Protein AF-A0A6B0ULW1-F1 (afdb_monomer_lite)

pLDDT: mean 80.03, std 8.0, range [47.56, 90.88]

Radius of gyration: 19.99 Å; chains: 1; bounding box: 37×27×55 Å

InterPro domains:
  IPR005312 Domain of unknown function DUF1759 [PF03564] (2-111)

Structure (mmCIF, N/CA/C/O backbone):
data_AF-A0A6B0ULW1-F1
#
_entry.id   AF-A0A6B0ULW1-F1
#
loop_
_atom_site.group_PDB
_atom_site.id
_atom_site.type_symbol
_atom_site.label_atom_id
_atom_site.label_alt_id
_atom_site.label_comp_id
_atom_site.label_asym_id
_atom_site.label_entity_id
_atom_site.label_seq_id
_atom_site.pdbx_PDB_ins_code
_atom_site.Cartn_x
_atom_site.Cartn_y
_atom_site.Cartn_z
_atom_site.occupancy
_atom_site.B_iso_or_equiv
_atom_site.auth_seq_id
_atom_site.auth_comp_id
_atom_site.auth_asym_id
_atom_site.auth_atom_id
_atom_site.pdbx_PDB_model_num
ATOM 1 N N . MET A 1 1 ? -23.122 -3.928 17.415 1.00 61.62 1 MET A N 1
ATOM 2 C CA . MET A 1 1 ? -21.979 -3.175 16.849 1.00 61.62 1 MET A CA 1
ATOM 3 C C . MET A 1 1 ? -20.637 -3.837 17.165 1.00 61.62 1 MET A C 1
ATOM 5 O O . MET A 1 1 ? -19.955 -4.249 16.241 1.00 61.62 1 MET A O 1
ATOM 9 N N . PHE A 1 2 ? -20.286 -4.056 18.440 1.00 70.75 2 PHE A N 1
ATOM 10 C CA . PHE A 1 2 ? -18.998 -4.662 18.826 1.00 70.75 2 PHE A CA 1
ATOM 11 C C . PHE A 1 2 ? -18.756 -6.088 18.288 1.00 70.75 2 PHE A C 1
ATOM 13 O O . PHE A 1 2 ? -17.665 -6.407 17.824 1.00 70.75 2 PHE A O 1
ATOM 20 N N . GLN A 1 3 ? -19.785 -6.945 18.279 1.00 74.81 3 GLN A N 1
ATOM 21 C CA . GLN A 1 3 ? -19.681 -8.293 17.698 1.00 74.81 3 GLN A CA 1
ATOM 22 C C . GLN A 1 3 ? -19.382 -8.274 16.190 1.00 74.81 3 GLN A C 1
ATOM 24 O O . GLN A 1 3 ? -18.645 -9.130 15.711 1.00 74.81 3 GLN A O 1
ATOM 29 N N . TYR A 1 4 ? -19.895 -7.276 15.461 1.00 79.44 4 TYR A N 1
ATOM 30 C CA . TYR A 1 4 ? -19.623 -7.114 14.032 1.00 79.44 4 TYR A CA 1
ATOM 31 C C . TYR A 1 4 ? -18.157 -6.730 13.791 1.00 79.44 4 TYR A C 1
ATOM 33 O O . TYR A 1 4 ? -17.483 -7.363 12.984 1.00 79.44 4 TYR A O 1
ATOM 41 N N . LEU A 1 5 ? -17.618 -5.787 14.573 1.00 78.00 5 LEU A N 1
ATOM 42 C CA . LEU A 1 5 ? -16.190 -5.453 14.536 1.00 78.00 5 LEU A CA 1
ATOM 43 C C . LEU A 1 5 ? -15.321 -6.687 14.829 1.00 78.00 5 LEU A C 1
ATOM 45 O O . LEU A 1 5 ? -14.409 -6.991 14.068 1.00 78.00 5 LEU A O 1
ATOM 49 N N . ARG A 1 6 ? -15.654 -7.461 15.871 1.00 76.31 6 ARG A N 1
ATOM 50 C CA . ARG A 1 6 ? -14.951 -8.716 16.191 1.00 76.31 6 ARG A CA 1
ATOM 51 C C . ARG A 1 6 ? -14.993 -9.741 15.061 1.00 76.31 6 ARG A C 1
ATOM 53 O O . ARG A 1 6 ? -13.992 -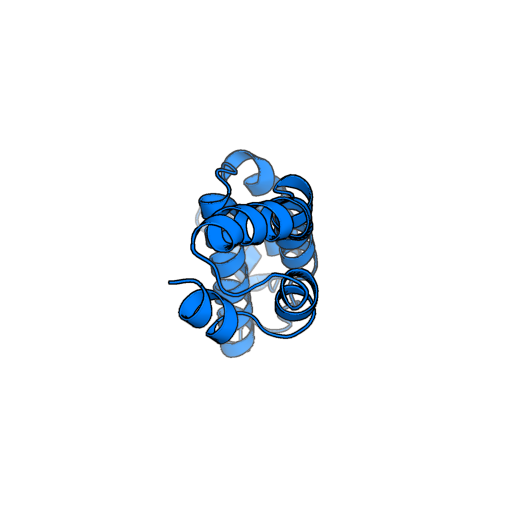10.415 14.859 1.00 76.31 6 ARG A O 1
ATOM 60 N N . SER A 1 7 ? -16.104 -9.860 14.332 1.00 81.06 7 SER A N 1
ATOM 61 C CA . SER A 1 7 ? -16.191 -10.785 13.191 1.00 81.06 7 SER A CA 1
ATOM 62 C C . SER A 1 7 ? -15.341 -10.374 11.986 1.00 81.06 7 SER A C 1
ATOM 64 O O . SER A 1 7 ? -15.001 -11.228 11.174 1.00 81.06 7 SER A O 1
ATOM 66 N N . LEU A 1 8 ? -14.985 -9.091 11.871 1.00 81.44 8 LEU A N 1
ATOM 67 C CA . LEU A 1 8 ? -14.159 -8.574 10.775 1.00 81.44 8 LEU A CA 1
ATOM 68 C C . LEU A 1 8 ? -12.658 -8.622 11.079 1.00 81.44 8 LEU A C 1
ATOM 70 O O . LEU A 1 8 ? -11.838 -8.531 10.166 1.00 81.44 8 LEU A O 1
ATOM 74 N N . LEU A 1 9 ? -12.286 -8.739 12.352 1.00 80.69 9 LEU A N 1
ATOM 75 C CA . LEU A 1 9 ? -10.894 -8.731 12.780 1.00 80.69 9 LEU A CA 1
ATOM 76 C C . LEU A 1 9 ? -10.338 -10.152 12.789 1.00 80.69 9 LEU A C 1
ATOM 78 O O . LEU A 1 9 ? -10.954 -11.083 13.302 1.00 80.69 9 LEU A O 1
ATOM 82 N N . VAL A 1 10 ? -9.128 -10.308 12.256 1.00 81.25 10 VAL A N 1
ATOM 83 C CA . VAL A 1 10 ? -8.437 -11.597 12.158 1.00 81.25 10 VAL A CA 1
ATOM 84 C C . VAL A 1 10 ? -7.007 -11.445 12.676 1.00 81.25 10 VAL A C 1
ATOM 86 O O . VAL A 1 10 ? -6.402 -10.375 12.577 1.00 81.25 10 VAL A O 1
ATOM 89 N N . GLY A 1 11 ? -6.457 -12.516 13.251 1.00 86.06 11 GLY A N 1
ATOM 90 C CA . GLY A 1 11 ? -5.052 -12.574 13.653 1.00 86.06 11 GLY A CA 1
ATOM 91 C C . GLY A 1 11 ? -4.681 -11.533 14.726 1.00 86.06 11 GLY A C 1
ATOM 92 O O . GLY A 1 11 ? -5.397 -11.418 15.725 1.00 86.06 11 GLY A O 1
ATOM 93 N N . PRO A 1 12 ? -3.581 -10.768 14.557 1.00 80.88 12 PRO A N 1
ATOM 94 C CA . PRO A 1 12 ? -3.087 -9.834 15.574 1.00 80.88 12 PRO A CA 1
ATOM 95 C C . PRO A 1 12 ? -4.106 -8.770 15.991 1.00 80.88 12 PRO A C 1
ATOM 97 O O . PRO A 1 12 ? -4.165 -8.405 17.160 1.00 80.88 12 PRO A O 1
ATOM 100 N N . ALA A 1 13 ? -4.936 -8.300 15.058 1.00 81.31 13 ALA A N 1
ATOM 101 C CA . ALA A 1 13 ? -5.939 -7.280 15.342 1.00 81.31 13 ALA A CA 1
ATOM 102 C C . ALA A 1 13 ? -7.081 -7.819 16.222 1.00 81.31 13 ALA A C 1
ATOM 104 O O . ALA A 1 13 ? -7.528 -7.141 17.143 1.00 81.31 13 ALA A O 1
ATOM 105 N N . ALA A 1 14 ? -7.492 -9.074 16.008 1.00 82.50 14 ALA A N 1
ATOM 106 C CA . ALA A 1 14 ? -8.474 -9.743 16.861 1.00 82.50 14 ALA A CA 1
ATOM 107 C C . ALA A 1 14 ? -7.929 -10.014 18.272 1.00 82.50 14 ALA A C 1
ATOM 109 O O . ALA A 1 14 ? -8.665 -9.895 19.249 1.00 82.50 14 ALA A O 1
ATOM 110 N N . SER A 1 15 ? -6.637 -10.345 18.381 1.00 81.81 15 SER A N 1
ATOM 111 C CA . SER A 1 15 ? -5.979 -10.630 19.662 1.00 81.81 15 SER A CA 1
ATOM 112 C C . SER A 1 15 ? -5.831 -9.402 20.566 1.00 81.81 15 SER A C 1
ATOM 114 O O . SER A 1 15 ? -5.745 -9.564 21.778 1.00 81.81 15 SER A O 1
ATOM 116 N N . ILE A 1 16 ? -5.780 -8.188 20.013 1.00 81.50 16 ILE A N 1
ATOM 117 C CA . ILE A 1 16 ? -5.672 -6.954 20.813 1.00 81.50 16 ILE A CA 1
ATOM 118 C C . ILE A 1 16 ? -6.990 -6.642 21.518 1.00 81.50 16 ILE A C 1
ATOM 120 O O . ILE A 1 16 ? -6.999 -6.232 22.673 1.00 81.50 16 ILE A O 1
ATOM 124 N N . ILE A 1 17 ? -8.113 -6.896 20.848 1.00 82.12 17 ILE A N 1
ATOM 125 C CA . ILE A 1 17 ? -9.441 -6.592 21.385 1.00 82.12 17 ILE A CA 1
ATOM 126 C C . ILE A 1 17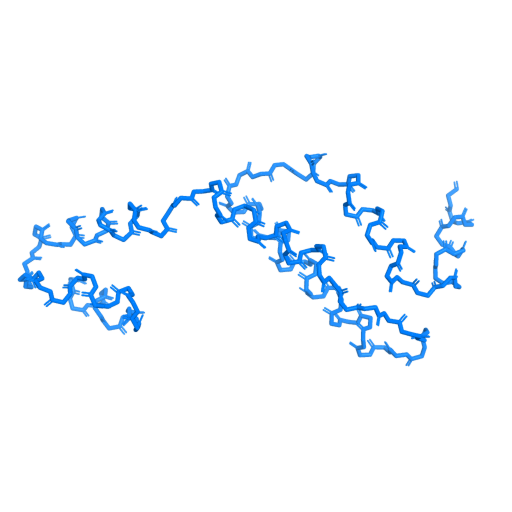 ? -10.117 -7.806 22.041 1.00 82.12 17 ILE A C 1
ATOM 128 O O . ILE A 1 17 ? -11.248 -7.702 22.512 1.00 82.12 17 ILE A O 1
ATOM 132 N N . SER A 1 18 ? -9.466 -8.975 22.080 1.00 79.94 18 SER A N 1
ATOM 133 C CA . SER A 1 18 ? -10.061 -10.199 22.635 1.00 79.94 18 SER A CA 1
ATOM 134 C C . SER A 1 18 ? -10.294 -10.131 24.146 1.00 79.94 18 SER A C 1
ATOM 136 O O . SER A 1 18 ? -11.152 -10.853 24.648 1.00 79.94 18 SER A O 1
ATOM 138 N N . GLY A 1 19 ? -9.549 -9.274 24.855 1.00 76.62 19 GLY A N 1
ATOM 139 C CA . GLY A 1 19 ? -9.715 -9.019 26.291 1.00 76.62 19 GLY A CA 1
ATOM 140 C C . GLY A 1 19 ? -10.819 -8.014 26.637 1.00 76.62 19 GLY A C 1
ATOM 141 O O . GLY A 1 19 ? -11.183 -7.899 27.804 1.00 76.62 19 GLY A O 1
ATOM 142 N N . LEU A 1 20 ? -11.373 -7.303 25.648 1.00 78.12 20 LEU A N 1
ATOM 143 C CA . LEU A 1 20 ? -12.443 -6.334 25.871 1.00 78.12 20 LEU A CA 1
ATOM 144 C C . LEU A 1 20 ? -13.797 -7.028 26.052 1.00 78.12 20 LEU A C 1
ATOM 146 O O . LEU A 1 20 ? -14.163 -7.958 25.321 1.00 78.12 20 LEU A O 1
ATOM 150 N N . GLN A 1 21 ? -14.584 -6.524 27.002 1.00 72.25 21 GLN A N 1
ATOM 151 C CA . GLN A 1 21 ? -15.969 -6.951 27.170 1.00 72.25 21 GLN A CA 1
ATOM 152 C C . GLN A 1 21 ? -16.825 -6.472 25.992 1.00 72.25 21 GLN A C 1
ATOM 154 O O . GLN A 1 21 ? -16.582 -5.423 25.408 1.00 72.25 21 GLN A O 1
ATOM 159 N N . ALA A 1 22 ? -17.856 -7.234 25.626 1.00 66.31 22 ALA A N 1
ATOM 160 C CA . ALA A 1 22 ? -18.716 -6.905 24.489 1.00 66.31 22 ALA A CA 1
ATOM 161 C C . ALA A 1 22 ? -19.760 -5.823 24.822 1.00 66.31 22 ALA A C 1
ATOM 163 O O . ALA A 1 22 ? -20.961 -6.054 24.693 1.00 66.31 22 ALA A O 1
ATOM 164 N N . THR A 1 23 ? -19.305 -4.648 25.257 1.00 72.38 23 THR A N 1
ATOM 165 C CA . THR A 1 23 ? -20.161 -3.494 25.569 1.00 72.38 23 THR A CA 1
ATOM 166 C C . THR A 1 23 ? -20.048 -2.407 24.496 1.00 72.38 23 THR A C 1
ATOM 168 O O . THR A 1 23 ? -19.154 -2.444 23.650 1.00 72.38 23 THR A O 1
ATOM 171 N N . ALA A 1 24 ? -20.981 -1.450 24.492 1.00 67.50 24 ALA A N 1
ATOM 172 C CA . ALA A 1 24 ? -20.948 -0.325 23.557 1.00 67.50 24 ALA A CA 1
ATOM 173 C C . ALA A 1 24 ? -19.739 0.599 23.794 1.00 67.50 24 ALA A C 1
ATOM 175 O O . ALA A 1 24 ? -19.134 1.034 22.821 1.00 67.50 24 ALA A O 1
ATOM 176 N N . ALA A 1 25 ? -19.348 0.817 25.056 1.00 72.75 25 ALA A N 1
ATOM 177 C CA . ALA A 1 25 ? -18.159 1.595 25.419 1.00 72.75 25 ALA A CA 1
ATOM 178 C C . ALA A 1 25 ? -16.870 0.954 24.875 1.00 72.75 25 ALA A C 1
ATOM 180 O O . ALA A 1 25 ? -16.033 1.629 24.291 1.00 72.75 25 ALA A O 1
ATOM 181 N N . CYS A 1 26 ? -16.783 -0.379 24.914 1.00 76.81 26 CYS A N 1
ATOM 182 C CA . CYS A 1 26 ? -15.617 -1.103 24.410 1.00 76.81 26 CYS A CA 1
ATOM 183 C C . CYS A 1 26 ? -15.433 -1.030 22.884 1.00 76.81 26 CYS A C 1
ATOM 185 O O . CYS A 1 26 ? -14.395 -1.460 22.386 1.00 76.81 26 CYS A O 1
ATOM 187 N N . TYR A 1 27 ? -16.415 -0.536 22.118 1.00 80.69 27 TYR A N 1
ATOM 188 C CA . TYR A 1 27 ? -16.226 -0.297 20.684 1.00 80.69 27 TYR A CA 1
ATOM 189 C C . TYR A 1 27 ? -15.278 0.873 20.432 1.00 80.69 27 TYR A C 1
ATOM 191 O O . TYR A 1 27 ? -14.398 0.743 19.586 1.00 80.69 27 TYR A O 1
ATOM 199 N N . GLU A 1 28 ? -15.437 1.974 21.168 1.00 81.62 28 GLU A N 1
ATOM 200 C CA . GLU A 1 28 ? -14.540 3.127 21.063 1.00 81.62 28 GLU A CA 1
ATOM 201 C C . GLU A 1 28 ? -13.129 2.730 21.509 1.00 81.62 28 GLU A C 1
ATOM 203 O O . GLU A 1 28 ? -12.194 2.902 20.730 1.00 81.62 28 GLU A O 1
ATOM 208 N N . ASP A 1 29 ? -13.006 2.033 22.644 1.00 81.62 29 ASP A N 1
ATOM 209 C CA . ASP A 1 29 ? -11.725 1.498 23.130 1.00 81.62 29 ASP A CA 1
ATOM 210 C C . ASP A 1 29 ? -11.063 0.547 22.113 1.00 81.62 29 ASP A C 1
ATOM 212 O O . ASP A 1 29 ? -9.853 0.578 21.890 1.00 81.62 29 ASP A O 1
ATOM 216 N N . ALA A 1 30 ? -11.843 -0.324 21.460 1.00 82.75 30 ALA A N 1
ATOM 217 C CA . ALA A 1 30 ? -11.313 -1.223 20.437 1.00 82.75 30 ALA A CA 1
ATOM 218 C C . ALA A 1 30 ? -10.817 -0.464 19.206 1.00 82.75 30 ALA A C 1
ATOM 220 O O . ALA A 1 30 ? -9.768 -0.812 18.666 1.00 82.75 30 ALA A O 1
ATOM 221 N N . VAL A 1 31 ? -11.559 0.546 18.748 1.00 84.00 31 VAL A N 1
ATOM 222 C CA . VAL A 1 31 ? -11.144 1.384 17.617 1.00 84.00 31 VAL A CA 1
ATOM 223 C C . VAL A 1 31 ? -9.886 2.170 17.974 1.00 84.00 31 VAL A C 1
ATOM 225 O O . VAL A 1 31 ? -8.971 2.225 17.152 1.00 84.00 31 VAL A O 1
ATOM 228 N N . GLU A 1 32 ? -9.798 2.715 19.186 1.00 85.12 32 GLU A N 1
ATOM 229 C CA . GLU A 1 32 ? -8.623 3.436 19.674 1.00 85.12 32 GLU A CA 1
ATOM 230 C C . GLU A 1 32 ? -7.394 2.523 19.724 1.00 85.12 32 GLU A C 1
ATOM 232 O O . GLU A 1 32 ? -6.419 2.797 19.028 1.00 85.12 32 GLU A O 1
ATOM 237 N N . MET A 1 33 ? -7.461 1.369 20.398 1.00 83.19 33 MET A N 1
ATOM 238 C CA . MET A 1 33 ? -6.333 0.427 20.466 1.00 83.19 33 MET A CA 1
ATOM 239 C C . MET A 1 33 ? -5.888 -0.084 19.086 1.00 83.19 33 MET A C 1
ATOM 241 O O . MET A 1 33 ? -4.695 -0.281 18.831 1.00 83.19 33 MET A O 1
ATOM 245 N N . LEU A 1 34 ? -6.835 -0.320 18.170 1.00 83.62 34 LEU A N 1
ATOM 246 C CA . LEU A 1 34 ? -6.516 -0.703 16.793 1.00 83.62 34 LEU A CA 1
ATOM 247 C C . LEU A 1 34 ? -5.836 0.443 16.041 1.00 83.62 34 LEU A C 1
ATOM 249 O O . LEU A 1 34 ? -4.901 0.198 15.278 1.00 83.62 34 LEU A O 1
ATOM 253 N N . THR A 1 35 ? -6.272 1.680 16.268 1.00 84.44 35 THR A N 1
ATOM 254 C CA . THR A 1 35 ? -5.695 2.875 15.644 1.00 84.44 35 THR A CA 1
ATOM 255 C C . THR A 1 35 ? -4.305 3.171 16.198 1.00 84.44 35 THR A C 1
ATOM 257 O O . THR A 1 35 ? -3.390 3.409 15.417 1.00 84.44 35 T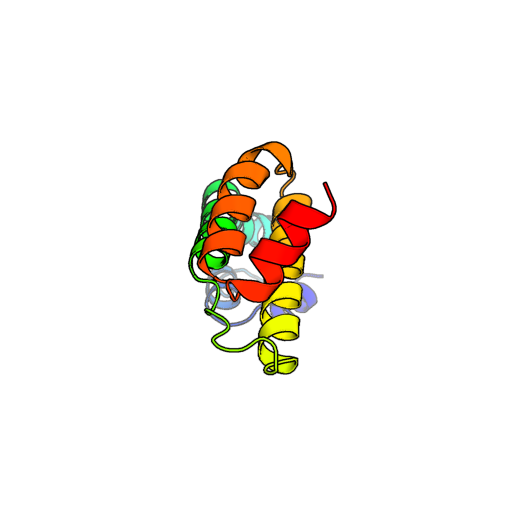HR A O 1
ATOM 260 N N . GLU A 1 36 ? -4.091 3.065 17.507 1.00 83.56 36 GLU A N 1
ATOM 261 C CA . GLU A 1 36 ? -2.770 3.223 18.122 1.00 83.56 36 GLU A CA 1
ATOM 262 C C . GLU A 1 36 ? -1.770 2.188 17.599 1.00 83.56 36 GLU A C 1
ATOM 264 O O . GLU A 1 36 ? -0.620 2.509 17.300 1.00 83.56 36 GLU A O 1
ATOM 269 N N . ARG A 1 37 ? -2.197 0.926 17.450 1.00 81.38 37 ARG A N 1
ATOM 270 C CA . ARG A 1 37 ? -1.288 -0.149 17.034 1.00 81.38 37 ARG A CA 1
ATOM 271 C C . ARG A 1 37 ? -1.062 -0.214 15.525 1.00 81.38 37 ARG A C 1
ATOM 273 O O . ARG A 1 37 ? 0.048 -0.521 15.080 1.00 81.38 37 ARG A O 1
ATOM 280 N N . PHE A 1 38 ? -2.111 -0.017 14.732 1.00 79.50 38 PHE A N 1
ATOM 281 C CA . PHE A 1 38 ? -2.079 -0.249 13.285 1.00 79.50 38 PHE A CA 1
ATOM 282 C C . PHE A 1 38 ? -2.287 1.008 12.451 1.00 79.50 38 PHE A C 1
ATOM 284 O O . PHE A 1 38 ? -1.992 0.959 11.263 1.00 79.50 38 PHE A O 1
ATOM 291 N N . GLY A 1 39 ? -2.755 2.106 13.042 1.00 80.19 39 GLY A N 1
ATOM 292 C CA . GLY A 1 39 ? -3.069 3.366 12.367 1.00 80.19 39 GLY A CA 1
ATOM 293 C C . GLY A 1 39 ? -1.904 4.350 12.258 1.00 80.19 39 GLY A C 1
ATOM 294 O O . GLY A 1 39 ? -2.133 5.491 11.860 1.00 80.19 39 GLY A O 1
ATOM 295 N N . ASP A 1 40 ? -0.672 3.939 12.582 1.00 85.56 40 ASP A N 1
ATOM 296 C CA . ASP A 1 40 ? 0.531 4.747 12.352 1.00 85.56 40 ASP A CA 1
ATOM 297 C C . ASP A 1 40 ? 0.697 5.034 10.851 1.00 85.56 40 ASP A C 1
ATOM 299 O O . ASP A 1 40 ? 1.214 4.218 10.081 1.00 85.56 40 ASP A O 1
ATOM 303 N N . LYS A 1 41 ? 0.238 6.219 10.443 1.00 82.31 41 LYS A N 1
ATOM 304 C CA . LYS A 1 41 ? 0.222 6.659 9.048 1.00 82.31 41 LYS A CA 1
ATOM 305 C C . LYS A 1 41 ? 1.615 6.678 8.433 1.00 82.31 41 LYS A C 1
ATOM 307 O O . LYS A 1 41 ? 1.739 6.279 7.281 1.00 82.31 41 LYS A O 1
ATOM 312 N N . GLN A 1 42 ? 2.644 7.074 9.188 1.00 81.25 42 GLN A N 1
ATOM 313 C CA . GLN A 1 42 ? 4.018 7.116 8.679 1.00 81.25 42 GLN A CA 1
ATOM 314 C C . GLN A 1 42 ? 4.527 5.710 8.378 1.00 81.25 42 GLN A C 1
ATOM 316 O O . GLN A 1 42 ? 5.139 5.467 7.339 1.00 81.25 42 GLN A O 1
ATOM 321 N N . ARG A 1 43 ? 4.231 4.750 9.259 1.00 84.75 43 ARG A N 1
ATOM 322 C CA . ARG A 1 43 ? 4.610 3.354 9.036 1.00 84.75 43 ARG A CA 1
ATOM 323 C C . ARG A 1 43 ? 3.860 2.735 7.856 1.00 84.75 43 ARG A C 1
ATOM 325 O O . ARG A 1 43 ? 4.463 1.996 7.081 1.00 84.75 43 ARG A O 1
ATOM 332 N N . ILE A 1 44 ? 2.566 3.029 7.701 1.00 84.88 44 ILE A N 1
ATOM 333 C CA . ILE A 1 44 ? 1.773 2.541 6.561 1.00 84.88 44 ILE A CA 1
ATOM 334 C C . ILE A 1 44 ? 2.268 3.176 5.249 1.00 84.88 44 ILE A C 1
ATOM 336 O O . ILE A 1 44 ? 2.396 2.481 4.242 1.00 84.88 44 ILE A O 1
ATOM 340 N N . GLU A 1 45 ? 2.585 4.471 5.253 1.00 86.69 45 GLU A N 1
ATOM 341 C CA . GLU A 1 45 ? 3.185 5.166 4.112 1.00 86.69 45 GLU A CA 1
ATOM 342 C C . GLU A 1 45 ? 4.512 4.514 3.705 1.00 86.69 45 GLU A C 1
ATOM 344 O O . GLU A 1 45 ? 4.686 4.142 2.543 1.00 86.69 45 GLU A O 1
ATOM 349 N N . LEU A 1 46 ? 5.413 4.287 4.665 1.00 85.50 46 LEU A N 1
ATOM 350 C CA . LEU A 1 46 ? 6.701 3.642 4.413 1.00 85.50 46 LEU A CA 1
ATOM 351 C C . LEU A 1 46 ? 6.540 2.223 3.850 1.00 85.50 46 LEU A C 1
ATOM 353 O O . LEU A 1 46 ? 7.306 1.818 2.979 1.00 85.50 46 LEU A O 1
ATOM 357 N N . GLU A 1 47 ? 5.535 1.471 4.301 1.00 88.69 47 GLU A N 1
ATOM 358 C CA . GLU A 1 47 ? 5.197 0.159 3.741 1.00 88.69 47 GLU A CA 1
ATOM 359 C C . GLU A 1 47 ? 4.761 0.252 2.273 1.00 88.69 47 GLU A C 1
ATOM 361 O O . GLU A 1 47 ? 5.258 -0.509 1.438 1.00 88.69 47 GLU A O 1
ATOM 366 N N . TYR A 1 48 ? 3.877 1.193 1.926 1.00 87.94 48 TYR A N 1
ATOM 367 C CA . TYR A 1 48 ? 3.469 1.412 0.535 1.00 87.94 48 TYR A CA 1
ATOM 368 C C . TYR A 1 48 ? 4.656 1.820 -0.350 1.00 87.94 48 TYR A C 1
ATOM 370 O O . TYR A 1 48 ? 4.840 1.253 -1.431 1.00 87.94 48 TYR A O 1
ATOM 378 N N . LEU A 1 49 ? 5.507 2.739 0.116 1.00 86.94 49 LEU A N 1
ATOM 379 C CA . LEU A 1 49 ? 6.724 3.143 -0.597 1.00 86.94 49 LEU A CA 1
ATOM 380 C C . LEU A 1 49 ? 7.714 1.976 -0.730 1.00 86.94 49 LEU A C 1
ATOM 382 O O . LEU A 1 49 ? 8.256 1.727 -1.806 1.00 86.94 49 LEU A O 1
ATOM 386 N N . GLY A 1 50 ? 7.900 1.193 0.333 1.00 87.12 50 GLY A N 1
ATOM 387 C CA . GLY A 1 50 ? 8.764 0.015 0.337 1.00 87.12 50 GLY A CA 1
ATOM 388 C C . GLY A 1 50 ? 8.298 -1.067 -0.639 1.00 87.12 50 GLY A C 1
ATOM 389 O O . GLY A 1 50 ? 9.125 -1.713 -1.288 1.00 87.12 50 GLY A O 1
ATOM 390 N N . ARG A 1 51 ? 6.982 -1.249 -0.797 1.00 87.44 51 ARG A N 1
ATOM 391 C CA . ARG A 1 51 ? 6.401 -2.132 -1.819 1.00 87.44 51 ARG A CA 1
ATOM 392 C C . ARG A 1 51 ? 6.668 -1.611 -3.224 1.00 87.44 51 ARG A C 1
ATOM 394 O O . ARG A 1 51 ? 7.058 -2.403 -4.079 1.00 87.44 51 ARG A O 1
ATOM 401 N N . LEU A 1 52 ? 6.521 -0.306 -3.459 1.00 86.81 52 LEU A N 1
ATOM 402 C CA . LEU A 1 52 ? 6.872 0.308 -4.744 1.00 86.81 52 LEU A CA 1
ATOM 403 C C . LEU A 1 52 ? 8.354 0.080 -5.089 1.00 86.81 52 LEU A C 1
ATOM 405 O O . LEU A 1 52 ? 8.657 -0.327 -6.204 1.00 86.81 52 LEU A O 1
ATOM 409 N N . CYS A 1 53 ? 9.276 0.204 -4.131 1.00 84.06 53 CYS A N 1
ATOM 410 C CA . CYS A 1 53 ? 10.702 -0.087 -4.359 1.00 84.06 53 CYS A CA 1
ATOM 411 C C . CYS A 1 53 ? 10.993 -1.559 -4.711 1.00 84.06 53 CYS A C 1
ATOM 413 O O . CYS A 1 53 ? 11.970 -1.864 -5.403 1.00 84.06 53 CYS A O 1
ATOM 415 N N . LYS A 1 54 ? 10.153 -2.491 -4.246 1.00 84.25 54 LYS A N 1
ATOM 416 C CA . LYS A 1 54 ? 10.298 -3.942 -4.457 1.00 84.25 54 LYS A CA 1
ATOM 417 C C . LYS A 1 54 ? 9.528 -4.462 -5.677 1.00 84.25 54 LYS A C 1
ATOM 419 O O . LYS A 1 54 ? 9.266 -5.661 -5.758 1.00 84.25 54 LYS A O 1
ATOM 424 N N . LEU A 1 55 ? 9.175 -3.588 -6.623 1.00 79.81 55 LEU A N 1
ATOM 425 C CA . LEU A 1 55 ? 8.481 -3.983 -7.848 1.00 79.81 55 LEU A CA 1
ATOM 426 C C . LEU A 1 55 ? 9.230 -5.107 -8.593 1.00 79.81 55 LEU A C 1
ATOM 428 O O . LEU A 1 55 ?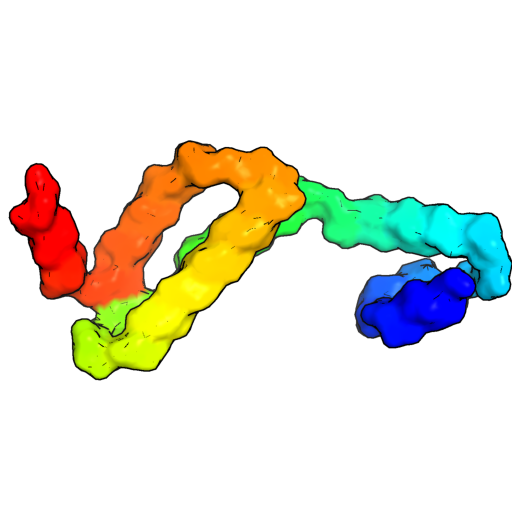 10.448 -5.010 -8.786 1.00 79.81 55 LEU A O 1
ATOM 432 N N . PRO A 1 56 ? 8.523 -6.171 -9.022 1.00 74.94 56 PRO A N 1
ATOM 433 C CA . PRO A 1 56 ? 9.129 -7.243 -9.794 1.00 74.94 56 PRO A CA 1
ATOM 434 C C . PRO A 1 56 ? 9.597 -6.700 -11.148 1.00 74.94 56 PRO A C 1
ATOM 436 O O . PRO A 1 56 ? 8.858 -6.001 -11.837 1.00 74.94 56 PRO A O 1
ATOM 439 N N . ALA A 1 57 ? 10.836 -7.016 -11.527 1.00 74.44 57 ALA A N 1
ATOM 440 C CA . ALA A 1 57 ? 11.372 -6.622 -12.825 1.00 74.44 57 ALA A CA 1
ATOM 441 C C . ALA A 1 57 ? 10.719 -7.448 -13.939 1.00 74.44 57 ALA A C 1
ATOM 443 O O . ALA A 1 57 ? 10.687 -8.680 -13.864 1.00 74.44 57 ALA A O 1
ATOM 444 N N . VAL A 1 58 ? 10.251 -6.777 -14.989 1.00 79.31 58 VAL A N 1
ATOM 445 C CA . VAL A 1 58 ? 9.701 -7.442 -16.172 1.00 79.31 58 VAL A CA 1
ATOM 446 C C . VAL A 1 58 ? 10.835 -7.654 -17.164 1.00 79.31 58 VAL A C 1
ATOM 448 O O . VAL A 1 58 ? 11.462 -6.707 -17.628 1.00 79.31 58 VAL A O 1
ATOM 451 N N . LYS A 1 59 ? 11.133 -8.920 -17.469 1.00 68.75 59 LYS A N 1
ATOM 452 C CA . LYS A 1 59 ? 12.310 -9.299 -18.271 1.00 68.75 59 LYS A CA 1
ATOM 453 C C . LYS A 1 59 ? 12.082 -9.209 -19.780 1.00 68.75 59 LYS A C 1
ATOM 455 O O . LYS A 1 59 ? 13.046 -9.222 -20.537 1.00 68.75 59 LYS A O 1
ATOM 460 N N . SER A 1 60 ? 10.829 -9.169 -20.226 1.00 68.56 60 SER A N 1
ATOM 461 C CA . SER A 1 60 ? 10.485 -9.133 -21.646 1.00 68.56 60 SER A CA 1
ATOM 462 C C . SER A 1 60 ? 9.195 -8.356 -21.867 1.00 68.56 60 SER A C 1
ATOM 464 O O . SER A 1 60 ? 8.228 -8.534 -21.138 1.00 68.56 60 SER A O 1
ATOM 466 N N . GLU A 1 61 ? 9.160 -7.553 -22.923 1.00 67.38 61 GLU A N 1
ATOM 467 C CA . GLU A 1 61 ? 7.959 -6.884 -23.445 1.00 67.38 61 GLU A CA 1
ATOM 468 C C . GLU A 1 61 ? 6.818 -7.854 -23.802 1.00 67.38 61 GLU A C 1
ATOM 470 O O . GLU A 1 61 ? 5.650 -7.477 -23.808 1.00 67.38 61 GLU A O 1
ATOM 475 N N . ARG A 1 62 ? 7.150 -9.125 -24.066 1.00 71.69 62 ARG A N 1
ATOM 476 C CA . ARG A 1 62 ? 6.173 -10.178 -24.371 1.00 71.69 62 ARG A CA 1
ATOM 477 C C . ARG A 1 62 ? 5.520 -10.755 -23.117 1.00 71.69 62 ARG A C 1
ATOM 479 O O . ARG A 1 62 ? 4.539 -11.488 -23.227 1.00 71.69 62 ARG A O 1
ATOM 486 N N . ASP A 1 63 ? 6.038 -10.427 -21.934 1.00 79.62 63 ASP A N 1
ATOM 487 C CA . ASP A 1 63 ? 5.443 -10.801 -20.655 1.00 79.62 63 ASP A CA 1
ATOM 488 C C . ASP A 1 63 ? 4.322 -9.822 -20.278 1.00 79.62 63 ASP A C 1
ATOM 490 O O . ASP A 1 63 ? 4.422 -9.009 -19.356 1.00 79.62 63 ASP A O 1
ATOM 494 N N . VAL A 1 64 ? 3.226 -9.902 -21.036 1.00 80.69 64 VAL A N 1
ATOM 495 C CA . VAL A 1 64 ? 2.025 -9.077 -20.838 1.00 80.69 64 VAL A CA 1
ATOM 496 C C . VAL A 1 64 ? 1.460 -9.254 -19.424 1.00 80.69 64 VAL A C 1
ATOM 498 O O . VAL A 1 64 ? 0.959 -8.299 -18.830 1.00 80.69 64 VAL A O 1
ATOM 501 N N . GLN A 1 65 ? 1.568 -10.461 -18.860 1.00 82.56 65 GLN A N 1
ATOM 502 C CA . GLN A 1 65 ? 1.108 -10.739 -17.503 1.00 82.56 65 GLN A CA 1
ATOM 503 C C . GLN A 1 65 ? 2.001 -10.056 -16.459 1.00 82.56 65 GLN A C 1
ATOM 505 O O . GLN A 1 65 ? 1.480 -9.466 -15.515 1.00 82.56 65 GLN A O 1
ATOM 510 N N . GLY A 1 66 ? 3.324 -10.076 -16.642 1.00 83.38 66 GLY A N 1
ATOM 511 C CA . GLY A 1 66 ? 4.270 -9.334 -15.811 1.00 83.38 66 GLY A CA 1
ATOM 512 C C . GLY A 1 66 ? 4.021 -7.825 -15.842 1.00 83.38 66 GLY A C 1
ATOM 513 O O . GLY A 1 66 ? 3.952 -7.196 -14.786 1.00 83.38 66 GLY A O 1
ATOM 514 N N . LEU A 1 67 ? 3.794 -7.252 -17.030 1.00 81.56 67 LEU A N 1
ATOM 515 C CA . LEU A 1 67 ? 3.457 -5.830 -17.187 1.00 81.56 67 LEU A CA 1
ATOM 516 C C . LEU A 1 67 ? 2.148 -5.464 -16.480 1.00 81.56 67 LEU A C 1
ATOM 518 O O . LEU A 1 67 ? 2.096 -4.468 -15.757 1.00 81.56 67 LEU A O 1
ATOM 522 N N . ARG A 1 68 ? 1.102 -6.287 -16.639 1.00 84.81 68 ARG A N 1
ATOM 523 C CA . ARG A 1 68 ? -0.176 -6.089 -15.943 1.00 84.81 68 ARG A CA 1
ATOM 524 C C . ARG A 1 68 ? -0.002 -6.159 -14.428 1.00 84.81 68 ARG A C 1
ATOM 526 O O . ARG A 1 68 ? -0.479 -5.274 -13.730 1.00 84.81 68 ARG A O 1
ATOM 533 N N . ASN A 1 69 ? 0.740 -7.145 -13.929 1.00 85.81 69 ASN A N 1
ATOM 534 C CA . ASN A 1 69 ? 0.999 -7.282 -12.498 1.00 85.81 69 ASN A CA 1
ATOM 535 C C . ASN A 1 69 ? 1.754 -6.067 -11.935 1.00 85.81 69 ASN A C 1
ATOM 537 O O . ASN A 1 69 ? 1.422 -5.598 -10.850 1.00 85.81 69 ASN A O 1
ATOM 541 N N . VAL A 1 70 ? 2.740 -5.532 -12.665 1.00 85.50 70 VAL A N 1
ATOM 542 C CA . VAL A 1 70 ? 3.442 -4.296 -12.277 1.00 85.50 70 VAL A CA 1
ATOM 543 C C . VAL A 1 70 ? 2.478 -3.114 -12.232 1.00 85.50 70 VAL A C 1
ATOM 545 O O . VAL A 1 70 ? 2.461 -2.392 -11.236 1.00 85.50 70 VAL A O 1
ATOM 548 N N . TYR A 1 71 ? 1.646 -2.938 -13.260 1.00 84.88 71 TYR A N 1
ATOM 549 C CA . TYR A 1 71 ? 0.646 -1.872 -13.299 1.00 84.88 71 TYR A CA 1
ATOM 550 C C . TYR A 1 71 ? -0.335 -1.961 -12.122 1.00 84.88 71 TYR A C 1
ATOM 552 O O . TYR A 1 71 ? -0.512 -0.986 -11.389 1.00 84.88 71 TYR A O 1
ATOM 560 N N . ASP A 1 72 ? -0.921 -3.137 -11.894 1.00 87.50 72 ASP A N 1
ATOM 561 C CA . ASP A 1 72 ? -1.883 -3.373 -10.815 1.00 87.50 72 ASP A CA 1
ATOM 562 C C . ASP A 1 72 ? -1.246 -3.149 -9.440 1.00 87.50 72 ASP A C 1
ATOM 564 O O . ASP A 1 72 ? -1.862 -2.553 -8.546 1.00 87.50 72 ASP A O 1
ATOM 568 N N . HIS A 1 73 ? 0.013 -3.568 -9.278 1.00 87.75 73 HIS A N 1
ATOM 569 C CA . HIS A 1 73 ? 0.780 -3.341 -8.062 1.00 87.75 73 HIS A CA 1
ATOM 570 C C . HIS A 1 73 ? 1.007 -1.843 -7.829 1.00 87.75 73 HIS A C 1
ATOM 572 O O . HIS A 1 73 ? 0.679 -1.336 -6.756 1.00 87.75 73 HIS A O 1
ATOM 578 N N . VAL A 1 74 ? 1.501 -1.102 -8.823 1.00 88.19 74 VAL A N 1
ATOM 579 C CA . VAL A 1 74 ? 1.715 0.352 -8.717 1.00 88.19 74 VAL A CA 1
ATOM 580 C C . VAL A 1 74 ? 0.412 1.072 -8.379 1.00 88.19 74 VAL A C 1
ATOM 582 O O . VAL A 1 74 ? 0.352 1.805 -7.395 1.00 88.19 74 VAL A O 1
ATOM 585 N N . GLN A 1 75 ? -0.655 0.808 -9.131 1.00 89.00 75 GLN A N 1
ATOM 586 C CA . GLN A 1 75 ? -1.956 1.444 -8.937 1.00 89.00 75 GLN A CA 1
ATOM 587 C C . GLN A 1 75 ? -2.551 1.171 -7.552 1.00 89.00 75 GLN A C 1
ATOM 589 O O . GLN A 1 75 ? -3.130 2.064 -6.935 1.00 89.00 75 GLN A O 1
ATOM 594 N N . THR A 1 76 ? -2.394 -0.046 -7.030 1.00 90.88 76 THR A N 1
ATOM 595 C CA . THR A 1 76 ? -2.884 -0.394 -5.690 1.00 90.88 76 THR A CA 1
ATOM 596 C C . THR A 1 76 ? -2.144 0.376 -4.600 1.00 90.88 76 THR A C 1
ATOM 598 O O . THR A 1 76 ? -2.786 0.909 -3.696 1.00 90.88 76 THR A O 1
ATOM 601 N N . ASN A 1 77 ? -0.818 0.494 -4.702 1.00 88.56 77 ASN A N 1
ATOM 602 C CA . ASN A 1 77 ? -0.029 1.249 -3.728 1.00 88.56 77 ASN A CA 1
ATOM 603 C C . ASN A 1 77 ? -0.286 2.768 -3.838 1.00 88.56 77 ASN A C 1
ATOM 605 O O . ASN A 1 77 ? -0.423 3.419 -2.808 1.00 88.56 77 ASN A O 1
ATOM 609 N N . ILE A 1 78 ? -0.456 3.324 -5.049 1.00 89.06 78 ILE A N 1
ATOM 610 C CA . ILE A 1 78 ? -0.840 4.738 -5.254 1.00 89.06 78 ILE A CA 1
ATOM 611 C C . ILE A 1 78 ? -2.198 5.039 -4.614 1.00 89.06 78 ILE A C 1
ATOM 613 O O . ILE A 1 78 ? -2.329 6.016 -3.881 1.00 89.06 78 ILE A O 1
ATOM 617 N N . ARG A 1 79 ? -3.213 4.190 -4.840 1.00 89.19 79 ARG A N 1
ATOM 618 C CA . ARG A 1 79 ? -4.527 4.352 -4.193 1.00 89.19 79 ARG A CA 1
ATOM 619 C C . ARG A 1 79 ? -4.423 4.279 -2.669 1.00 89.19 79 ARG A C 1
ATOM 621 O O . ARG A 1 79 ? -5.076 5.060 -1.981 1.00 89.19 79 ARG A O 1
ATOM 628 N N . GLY A 1 80 ? -3.585 3.381 -2.150 1.00 88.12 80 GLY A N 1
ATOM 629 C CA . GLY A 1 80 ? -3.285 3.280 -0.723 1.00 88.12 80 GLY A CA 1
ATOM 630 C C . GLY A 1 80 ? -2.681 4.566 -0.151 1.00 88.12 80 GLY A C 1
ATOM 631 O O . GLY A 1 80 ? -3.197 5.100 0.829 1.00 88.12 80 GLY A O 1
ATOM 632 N N . LEU A 1 81 ? -1.658 5.115 -0.810 1.00 88.19 81 LEU A N 1
ATOM 633 C CA . LEU A 1 81 ? -1.022 6.388 -0.447 1.00 88.19 81 LEU A CA 1
ATOM 634 C C . LEU A 1 81 ? -2.003 7.568 -0.530 1.00 88.19 81 LEU A C 1
ATOM 636 O O . LEU A 1 81 ? -2.068 8.384 0.388 1.00 88.19 81 LEU A O 1
ATOM 640 N N . GLY A 1 82 ? -2.839 7.610 -1.570 1.00 87.19 82 GLY A N 1
ATOM 641 C CA . GLY A 1 82 ? -3.896 8.611 -1.714 1.00 87.19 82 GLY A CA 1
ATOM 642 C C . GLY A 1 82 ? -4.932 8.550 -0.586 1.00 87.19 82 GLY A C 1
ATOM 643 O O . GLY A 1 82 ? -5.337 9.588 -0.073 1.00 87.19 82 GLY A O 1
ATOM 644 N N . SER A 1 83 ? -5.305 7.349 -0.125 1.00 86.94 83 SER A N 1
ATOM 645 C CA . SER A 1 83 ? -6.216 7.183 1.023 1.00 86.94 83 SER A CA 1
ATOM 646 C C . SER A 1 83 ? -5.622 7.661 2.356 1.00 86.94 83 SER A C 1
ATOM 648 O O . SER A 1 83 ? -6.364 8.027 3.265 1.00 86.94 83 SER A O 1
ATOM 650 N N . LEU A 1 84 ? -4.288 7.704 2.459 1.00 85.38 84 LEU A N 1
ATOM 651 C CA . LEU A 1 84 ? -3.566 8.270 3.602 1.00 85.38 84 LEU A CA 1
ATOM 652 C C . LEU A 1 84 ? -3.404 9.796 3.508 1.00 85.38 84 LEU A C 1
ATOM 654 O O . LEU A 1 84 ? -3.000 10.417 4.491 1.00 85.38 84 LEU A O 1
ATOM 658 N N . GLY A 1 85 ? -3.737 10.400 2.361 1.00 85.50 85 GLY A N 1
ATOM 659 C CA . GLY A 1 85 ? -3.563 11.829 2.093 1.00 85.50 85 GLY A CA 1
ATOM 660 C C . GLY A 1 85 ? -2.170 12.212 1.582 1.00 85.50 85 GLY A C 1
ATOM 661 O O . GLY A 1 85 ? -1.826 13.391 1.603 1.00 85.50 85 GLY A O 1
ATOM 662 N N . VAL A 1 86 ? -1.361 11.245 1.135 1.00 85.75 86 VAL A N 1
ATOM 663 C CA . VAL A 1 86 ? -0.021 11.507 0.587 1.00 85.75 86 VAL A CA 1
ATOM 664 C C . VAL A 1 86 ? -0.150 12.002 -0.855 1.00 85.75 86 VAL A C 1
ATOM 666 O O . VAL A 1 86 ? -0.756 11.326 -1.692 1.00 85.75 86 VAL A O 1
ATOM 669 N N . SER A 1 87 ? 0.431 13.168 -1.162 1.00 85.88 87 SER A N 1
ATOM 670 C CA . SER A 1 87 ? 0.413 13.696 -2.532 1.00 85.88 87 SER A CA 1
ATOM 671 C C . SER A 1 87 ? 1.283 12.854 -3.458 1.00 85.88 87 SER A C 1
ATOM 673 O O . SER A 1 87 ? 2.369 12.408 -3.085 1.00 85.88 87 SER A O 1
ATOM 675 N N . THR A 1 88 ? 0.833 12.696 -4.703 1.00 83.88 88 THR A N 1
ATOM 676 C CA . THR A 1 88 ? 1.595 11.982 -5.735 1.00 83.88 88 THR A CA 1
ATOM 677 C C . THR A 1 88 ? 2.943 12.656 -5.996 1.00 83.88 88 THR A C 1
ATOM 679 O O . THR A 1 88 ? 3.933 11.964 -6.213 1.00 83.88 88 THR A O 1
ATOM 682 N N . ASP A 1 89 ? 3.023 13.985 -5.878 1.00 85.69 89 ASP A N 1
ATOM 683 C CA . ASP A 1 89 ? 4.258 14.756 -6.088 1.00 85.69 89 ASP A CA 1
ATOM 684 C C . ASP A 1 89 ? 5.405 14.332 -5.160 1.00 85.69 89 ASP A C 1
ATOM 686 O O . ASP A 1 89 ? 6.569 14.381 -5.554 1.00 85.69 89 ASP A O 1
ATOM 690 N N . THR A 1 90 ? 5.090 13.868 -3.946 1.00 84.44 90 THR A N 1
ATOM 691 C CA . THR A 1 90 ? 6.084 13.488 -2.931 1.00 84.44 90 THR A CA 1
ATOM 692 C C . THR A 1 90 ? 6.902 12.265 -3.347 1.00 84.44 90 THR A C 1
ATOM 694 O O . THR A 1 90 ? 8.085 12.175 -3.026 1.00 84.44 90 THR A O 1
ATOM 697 N N . TYR A 1 91 ? 6.297 11.329 -4.083 1.00 85.19 91 TYR A N 1
ATOM 698 C CA . TYR A 1 91 ? 6.934 10.072 -4.488 1.00 85.19 91 TYR A CA 1
ATOM 699 C C . TYR A 1 91 ? 7.004 9.878 -6.009 1.00 85.19 91 TYR A C 1
ATOM 701 O O . TYR A 1 91 ? 7.585 8.893 -6.461 1.00 85.19 91 TYR A O 1
ATOM 709 N N . ALA A 1 92 ? 6.464 10.802 -6.811 1.00 85.00 92 ALA A N 1
ATOM 710 C CA . ALA A 1 92 ? 6.434 10.708 -8.272 1.00 85.00 92 ALA A CA 1
ATOM 711 C C . ALA A 1 92 ? 7.832 10.552 -8.888 1.00 85.00 92 ALA A C 1
ATOM 713 O O . ALA A 1 92 ? 8.028 9.694 -9.747 1.00 85.00 92 ALA A O 1
ATOM 714 N N . ALA A 1 93 ? 8.810 11.339 -8.429 1.00 86.12 93 ALA A N 1
ATOM 715 C CA . ALA A 1 93 ? 10.183 11.270 -8.935 1.00 86.12 93 ALA A CA 1
ATOM 716 C C . ALA A 1 93 ? 10.837 9.908 -8.643 1.00 86.12 93 ALA A C 1
ATOM 718 O O . ALA A 1 93 ? 11.439 9.306 -9.528 1.00 86.12 93 ALA A O 1
ATOM 719 N N . MET A 1 94 ? 10.654 9.392 -7.423 1.00 87.81 94 MET A N 1
ATOM 720 C CA . MET A 1 94 ? 11.135 8.067 -7.024 1.00 87.81 94 MET A CA 1
ATOM 721 C C . MET A 1 94 ? 10.444 6.958 -7.826 1.00 87.81 94 MET A C 1
ATOM 723 O O . MET A 1 94 ? 11.097 6.040 -8.314 1.00 87.81 94 MET A O 1
ATOM 727 N N . LEU A 1 95 ? 9.120 7.037 -7.979 1.00 85.44 95 LEU A N 1
ATOM 728 C CA . LEU A 1 95 ? 8.344 6.049 -8.721 1.00 85.44 95 LEU A CA 1
ATOM 729 C C . LEU A 1 95 ? 8.766 5.993 -10.191 1.00 85.44 95 LEU A C 1
ATOM 731 O O . LEU A 1 95 ? 8.868 4.903 -10.749 1.00 85.44 95 LEU A O 1
ATOM 735 N N . LEU A 1 96 ? 9.033 7.148 -10.802 1.00 84.38 96 LEU A N 1
ATOM 736 C CA . LEU A 1 96 ? 9.528 7.224 -12.171 1.00 84.38 96 LEU A CA 1
ATOM 737 C C . LEU A 1 96 ? 10.873 6.498 -12.315 1.00 84.38 96 LEU A C 1
ATOM 739 O O . LEU A 1 96 ? 11.010 5.667 -13.207 1.00 84.38 96 LEU A O 1
ATOM 743 N N . ASP A 1 97 ? 11.827 6.747 -11.416 1.00 84.94 97 ASP A N 1
ATOM 744 C CA . ASP A 1 97 ? 13.138 6.081 -11.422 1.00 84.94 97 ASP A CA 1
ATOM 745 C C . ASP A 1 97 ? 13.016 4.551 -11.264 1.00 84.94 97 ASP A C 1
ATOM 747 O O . ASP A 1 97 ? 13.609 3.769 -12.014 1.00 84.94 97 ASP A O 1
ATOM 751 N N . ILE A 1 98 ? 12.145 4.098 -10.359 1.00 85.5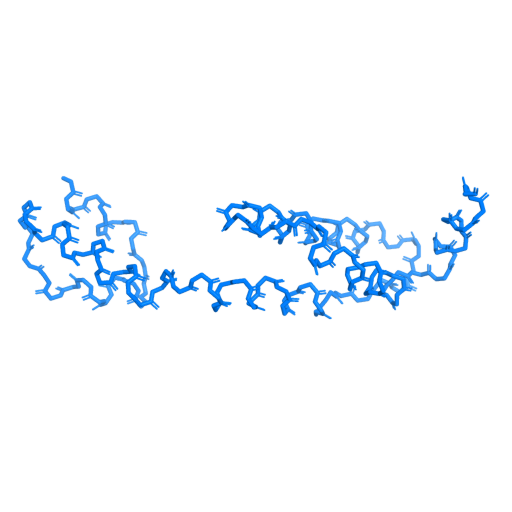6 98 ILE A N 1
ATOM 752 C CA . ILE A 1 98 ? 11.873 2.667 -10.169 1.00 85.56 98 ILE A CA 1
ATOM 753 C C . ILE A 1 98 ? 11.242 2.053 -11.426 1.00 85.56 98 ILE A C 1
ATOM 755 O O . ILE A 1 98 ? 11.615 0.957 -11.837 1.00 85.56 98 ILE A O 1
ATOM 759 N N . LEU A 1 99 ? 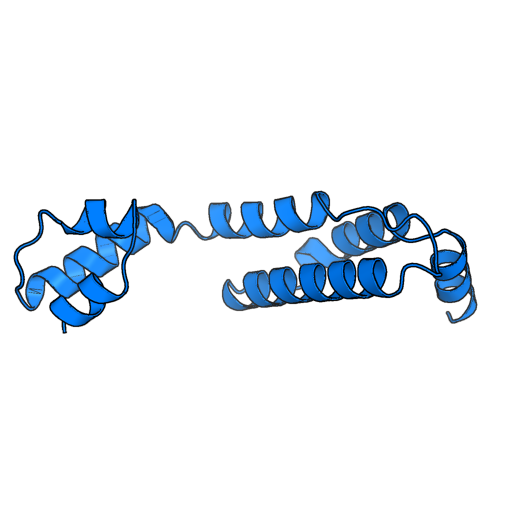10.285 2.731 -12.058 1.00 82.56 99 LEU A N 1
ATOM 760 C CA . LEU A 1 99 ? 9.649 2.222 -13.273 1.00 82.56 99 LEU A CA 1
ATOM 761 C C . LEU A 1 99 ? 10.655 2.103 -14.421 1.00 82.56 99 LEU A C 1
ATOM 763 O O . LEU A 1 99 ? 10.699 1.065 -15.079 1.00 82.56 99 LEU A O 1
ATOM 767 N N . LEU A 1 100 ? 11.503 3.114 -14.618 1.00 81.00 100 LEU A N 1
ATOM 768 C CA . LEU A 1 100 ? 12.538 3.107 -15.654 1.00 81.00 100 LEU A CA 1
ATOM 769 C C . LEU A 1 100 ? 13.575 1.993 -15.444 1.00 81.00 100 LEU A C 1
ATOM 771 O O . LEU A 1 100 ? 14.073 1.431 -16.414 1.00 81.00 100 LEU A O 1
ATOM 775 N N . THR A 1 101 ? 13.876 1.637 -14.193 1.00 79.81 101 THR A N 1
ATOM 776 C CA . THR A 1 101 ? 14.828 0.559 -13.866 1.00 79.81 101 THR A CA 1
ATOM 777 C C . THR A 1 101 ? 14.209 -0.843 -13.883 1.00 79.81 101 THR A C 1
ATOM 779 O O . THR A 1 101 ? 14.934 -1.834 -14.003 1.00 79.81 101 THR A O 1
ATOM 782 N N . ARG A 1 102 ? 12.881 -0.965 -13.742 1.00 79.12 102 ARG A N 1
ATOM 783 C CA . ARG A 1 102 ? 12.166 -2.256 -13.672 1.00 79.12 102 ARG A CA 1
ATOM 784 C C . ARG A 1 102 ? 11.471 -2.662 -14.968 1.00 79.12 102 ARG A C 1
ATOM 786 O O . ARG A 1 102 ? 11.131 -3.842 -15.106 1.00 79.12 102 ARG A O 1
ATOM 793 N N . LEU A 1 103 ? 11.253 -1.724 -15.887 1.00 79.50 103 LEU A N 1
ATOM 794 C CA . LEU A 1 103 ? 10.670 -1.985 -17.199 1.00 79.50 103 LEU A CA 1
ATOM 795 C C . LEU A 1 103 ? 11.746 -2.360 -18.239 1.00 79.50 103 LEU A C 1
ATOM 797 O O . LEU A 1 103 ? 12.891 -1.918 -18.136 1.00 79.50 103 LEU A O 1
ATOM 801 N N . PRO A 1 104 ? 11.393 -3.157 -19.265 1.00 75.00 104 PRO A N 1
ATOM 802 C CA . PRO A 1 104 ? 12.282 -3.450 -20.383 1.00 75.00 104 PRO A CA 1
ATOM 803 C C . PRO A 1 104 ? 12.710 -2.172 -21.111 1.00 75.00 104 PRO A C 1
ATOM 805 O O . PRO A 1 104 ? 11.886 -1.293 -21.373 1.00 75.00 104 PRO A O 1
ATOM 808 N N . SER A 1 105 ? 13.980 -2.112 -21.518 1.00 66.88 105 SER A N 1
ATOM 809 C CA . SER A 1 105 ? 14.572 -0.956 -22.203 1.00 66.88 105 SER A CA 1
ATOM 810 C C . SER A 1 105 ? 13.797 -0.518 -23.450 1.00 66.88 105 SER A C 1
ATOM 812 O O . SER A 1 105 ? 13.724 0.674 -23.712 1.00 66.88 105 SER A O 1
ATOM 814 N N . HIS A 1 106 ? 13.161 -1.441 -24.178 1.00 64.50 106 HIS A N 1
ATOM 815 C CA . HIS A 1 106 ? 12.355 -1.118 -25.360 1.00 64.50 106 HIS A CA 1
ATOM 816 C C . HIS A 1 106 ? 11.134 -0.232 -25.036 1.00 64.50 106 HIS A C 1
ATOM 818 O O . HIS A 1 106 ? 10.903 0.768 -25.708 1.00 64.50 106 HIS A O 1
ATOM 824 N N . ILE A 1 107 ? 10.405 -0.530 -23.951 1.00 68.75 107 ILE A N 1
ATOM 825 C CA . ILE A 1 107 ? 9.249 0.273 -23.499 1.00 68.75 107 ILE A CA 1
ATOM 826 C C . ILE A 1 107 ? 9.710 1.643 -22.986 1.00 68.75 107 ILE A C 1
ATOM 828 O O . ILE A 1 107 ? 9.065 2.663 -23.219 1.00 68.75 107 ILE A O 1
ATOM 832 N N . VAL A 1 108 ? 10.851 1.673 -22.296 1.00 65.75 108 VAL A N 1
ATOM 833 C CA . VAL A 1 108 ? 11.448 2.917 -21.799 1.00 65.75 108 VAL A CA 1
ATOM 834 C C . VAL A 1 108 ? 11.870 3.824 -22.958 1.00 65.75 108 VAL A C 1
ATOM 836 O O . VAL A 1 108 ? 11.615 5.025 -22.923 1.00 65.75 108 VAL A O 1
ATOM 839 N N . VAL A 1 109 ? 12.469 3.259 -24.008 1.00 63.41 109 VAL A N 1
ATOM 840 C CA . VAL A 1 109 ? 12.871 3.995 -25.215 1.00 63.41 109 VAL A CA 1
ATOM 841 C C . VAL A 1 109 ? 11.654 4.571 -25.948 1.00 63.41 109 VAL A C 1
ATOM 843 O O . VAL A 1 109 ? 11.692 5.741 -26.323 1.00 63.41 109 VAL A O 1
ATOM 846 N N . GLU A 1 110 ? 10.549 3.826 -26.078 1.00 65.75 110 GLU A N 1
ATOM 847 C CA . GLU A 1 110 ? 9.296 4.366 -26.638 1.00 65.75 110 GLU A CA 1
ATOM 848 C C . GLU A 1 110 ? 8.750 5.553 -25.829 1.00 65.75 110 GLU A C 1
ATOM 850 O O . GLU A 1 110 ? 8.338 6.553 -26.416 1.00 65.75 110 GLU A O 1
ATOM 855 N N . TYR A 1 111 ? 8.806 5.505 -24.493 1.00 65.56 111 TYR A N 1
ATOM 856 C CA . TYR A 1 111 ? 8.383 6.630 -23.649 1.00 65.56 111 TYR A CA 1
ATOM 857 C C . TYR A 1 111 ? 9.183 7.913 -23.928 1.00 65.56 111 TYR A C 1
ATOM 859 O O . TYR A 1 111 ? 8.602 8.997 -23.991 1.00 65.56 111 TYR A O 1
ATOM 867 N N . TYR A 1 112 ? 10.499 7.807 -24.135 1.00 65.75 112 TYR A N 1
ATOM 868 C CA . TYR A 1 112 ? 11.335 8.962 -24.481 1.00 65.75 112 TYR A CA 1
ATOM 869 C C . TYR A 1 112 ? 11.119 9.471 -25.913 1.00 65.75 112 TYR A C 1
ATOM 871 O O . TYR A 1 112 ? 11.418 10.630 -26.176 1.00 65.75 112 TYR A O 1
ATOM 879 N N . HIS A 1 113 ? 10.592 8.648 -26.824 1.00 60.25 113 HIS A N 1
ATOM 880 C CA . HIS A 1 113 ? 10.278 9.054 -28.199 1.00 60.25 113 HIS A CA 1
ATOM 881 C C . HIS A 1 113 ? 8.925 9.765 -28.351 1.00 60.25 113 HIS A C 1
ATOM 883 O O . HIS A 1 113 ? 8.715 10.457 -29.344 1.00 60.25 113 HIS A O 1
ATOM 889 N N . ILE A 1 114 ? 8.003 9.578 -27.403 1.00 56.50 114 ILE A N 1
ATOM 890 C CA . ILE A 1 114 ? 6.645 10.154 -27.439 1.00 56.50 114 ILE A CA 1
ATOM 891 C C . ILE A 1 114 ? 6.594 11.555 -26.788 1.00 56.50 114 ILE A C 1
ATOM 893 O O . ILE A 1 114 ? 5.572 12.239 -26.863 1.00 56.50 114 ILE A O 1
ATOM 897 N N . LYS A 1 115 ? 7.690 11.998 -26.164 1.00 47.56 115 LYS A N 1
ATOM 898 C CA . LYS A 1 115 ? 7.816 13.300 -25.500 1.00 47.56 115 LYS A CA 1
ATOM 899 C C . LYS A 1 115 ? 8.591 14.294 -26.360 1.00 47.56 115 LYS A C 1
ATOM 901 O O . LYS A 1 115 ? 8.200 15.480 -26.341 1.00 47.56 115 LYS A O 1
#

Sequence (115 aa):
MFQYLRSLLVGPAASIISGLQATAACYEDAVEMLTERFGDKQRIELEYLGRLCKLPAVKSERDVQGLRNVYDHVQTNIRGLGSLGVSTDTYAAMLLDILLTRLPSHIVVEYYHIK

Secondary structure (DSSP, 8-state):
-HHHHHHH--THHHHHHTTS-SSSHHHHHHHHHHHHHH--HHHHHHHHHHHHHTPPPP--TT-HHHHHHHHHHHHHHHHHHHHTT--HHHHHHHHHHHHHHHS-HHHHHHHHH--

Foldseek 3Di:
DQVVVLVVDDDPLNVQLVPPDSDPVSVVVSVVSCCVVPVPLVVQLVVLVVQLLVQAADPDPVPPVSVVVSVVSNVVSVVSCVVSVHDCVVCVVVSVVSCCVRYDPVVVVVVVVVD

Organism: Ixodes ricinus (NCBI:txid34613)